Protein AF-A0A0Z8N1L3-F1 (afdb_monomer)

Sequence (114 aa):
MHWGHQVTEDMVVWKDLPVALAPDQWYDQEGCFSGSAVEHEGKHYLIYTGVRKQENSSGQIEVVQDQCLAVGDGVDYKKVKTNPVLTGNLLPDGFSREHFRDPKKLIEPILGLD

Foldseek 3Di:
DFAWDWDDDPVPDIDGAPTAGFPDDQQAVVHFAAEDWDDDPQKIKTKTWRWHWDADPVRDIAIATAIWIWMDRRHYIDTDPPPPPGGPVPPDPPDHRNPPTHYYDDDDPPPPDD

pLDDT: mean 93.81, std 9.26, range [50.72, 98.69]

Structure (mmCIF, N/CA/C/O backbone):
data_AF-A0A0Z8N1L3-F1
#
_entry.id   AF-A0A0Z8N1L3-F1
#
loop_
_atom_site.group_PDB
_atom_site.id
_atom_site.type_symbol
_atom_site.label_atom_id
_atom_site.label_alt_id
_atom_site.label_comp_id
_atom_site.label_asym_id
_atom_site.label_entity_id
_atom_site.label_seq_id
_atom_site.pdbx_PDB_ins_code
_atom_site.Cartn_x
_atom_site.Cartn_y
_atom_site.Cartn_z
_atom_site.occupancy
_atom_site.B_iso_or_equiv
_atom_site.auth_seq_id
_atom_site.auth_comp_id
_atom_site.auth_asym_id
_atom_site.auth_atom_id
_atom_site.pdbx_PDB_model_num
ATOM 1 N N . MET A 1 1 ? 9.647 4.530 1.096 1.00 94.12 1 MET A N 1
ATOM 2 C CA . MET A 1 1 ? 8.384 5.204 1.497 1.00 94.12 1 MET A CA 1
ATOM 3 C C . MET A 1 1 ? 7.476 4.196 2.195 1.00 94.12 1 MET A C 1
ATOM 5 O O . MET A 1 1 ? 7.494 3.045 1.776 1.00 94.12 1 MET A O 1
ATOM 9 N N . HIS A 1 2 ? 6.731 4.592 3.230 1.00 97.69 2 HIS A N 1
ATOM 10 C CA . HIS A 1 2 ? 5.779 3.743 3.966 1.00 97.69 2 HIS A CA 1
ATOM 11 C C . HIS A 1 2 ? 4.526 4.558 4.343 1.00 97.69 2 HIS A C 1
ATOM 13 O O . HIS A 1 2 ? 4.564 5.786 4.276 1.00 97.69 2 HIS A O 1
ATOM 19 N N . TRP A 1 3 ? 3.431 3.900 4.725 1.00 98.25 3 TRP A N 1
ATOM 20 C CA . TRP A 1 3 ? 2.216 4.557 5.220 1.00 98.25 3 TRP A CA 1
ATOM 21 C C . TRP A 1 3 ? 2.222 4.578 6.750 1.00 98.25 3 TRP A C 1
ATOM 23 O O . TRP A 1 3 ? 2.069 3.536 7.393 1.00 98.25 3 TRP A O 1
ATOM 33 N N . GLY A 1 4 ? 2.401 5.768 7.326 1.00 97.88 4 GLY A N 1
ATOM 34 C CA . GLY A 1 4 ? 2.126 6.009 8.742 1.00 97.88 4 GLY A CA 1
ATOM 35 C C . GLY A 1 4 ? 0.632 5.865 9.040 1.00 97.88 4 GLY A C 1
ATOM 36 O O . GLY A 1 4 ? -0.197 5.970 8.135 1.00 97.88 4 GLY A O 1
ATOM 37 N N . HIS A 1 5 ? 0.288 5.603 10.298 1.00 98.00 5 HIS A N 1
ATOM 38 C CA . HIS A 1 5 ? -1.083 5.300 10.683 1.00 98.00 5 HIS A CA 1
ATOM 39 C C . HIS A 1 5 ? -1.456 6.020 11.970 1.00 98.00 5 HIS A C 1
ATOM 41 O O . HIS A 1 5 ? -0.800 5.865 12.999 1.00 98.00 5 HIS A O 1
ATOM 47 N N . GLN A 1 6 ? -2.516 6.813 11.897 1.00 98.00 6 GLN A N 1
ATOM 48 C CA . GLN A 1 6 ? -3.058 7.551 13.025 1.00 98.00 6 GLN A CA 1
ATOM 49 C C . GLN A 1 6 ? -4.579 7.548 12.928 1.00 98.00 6 GLN A C 1
ATOM 51 O O . GLN A 1 6 ? -5.135 7.543 11.828 1.00 98.00 6 GLN A O 1
ATOM 56 N N . VAL A 1 7 ? -5.240 7.566 14.080 1.00 97.75 7 VAL A N 1
ATOM 57 C CA . VAL A 1 7 ? -6.703 7.620 14.182 1.00 97.75 7 VAL A CA 1
ATOM 58 C C . VAL A 1 7 ? -7.135 8.767 15.079 1.00 97.75 7 VAL A C 1
ATOM 60 O O . VAL A 1 7 ? -6.393 9.203 15.960 1.00 97.75 7 VAL A O 1
ATOM 63 N N . THR A 1 8 ? -8.347 9.250 14.846 1.00 98.25 8 THR A N 1
ATOM 64 C CA . THR A 1 8 ? -8.966 10.356 15.571 1.00 98.25 8 THR A CA 1
ATOM 65 C C . THR A 1 8 ? -10.483 10.210 15.512 1.00 98.25 8 THR A C 1
ATOM 67 O O . THR A 1 8 ? -11.013 9.591 14.589 1.00 98.25 8 THR A O 1
ATOM 70 N N . GLU A 1 9 ? -11.171 10.799 16.482 1.00 98.12 9 GLU A N 1
ATOM 71 C CA . GLU A 1 9 ? -12.632 10.932 16.488 1.00 98.12 9 GLU A CA 1
ATOM 72 C C . GLU A 1 9 ? -13.077 12.363 16.141 1.00 98.12 9 GLU A C 1
ATOM 74 O O . GLU A 1 9 ? -14.228 12.576 15.767 1.00 98.12 9 GLU A O 1
ATOM 79 N N . ASP A 1 10 ? -12.172 13.344 16.245 1.00 97.81 10 ASP A N 1
ATOM 80 C CA . ASP A 1 10 ? -12.488 14.774 16.168 1.00 97.81 10 ASP A CA 1
ATOM 81 C C . ASP A 1 10 ? -11.632 15.558 15.158 1.00 97.81 10 ASP A C 1
ATOM 83 O O . ASP A 1 10 ? -11.857 16.751 14.964 1.00 97.81 10 ASP A O 1
ATOM 87 N N . MET A 1 11 ? -10.675 14.901 14.490 1.00 98.00 11 MET A N 1
ATOM 88 C CA . MET A 1 11 ? -9.714 15.506 13.555 1.00 98.00 11 MET A CA 1
ATOM 89 C C . MET A 1 11 ? -8.733 16.498 14.199 1.00 98.00 11 MET A C 1
ATOM 91 O O . MET A 1 11 ? -7.972 17.159 13.488 1.00 98.00 11 MET A O 1
ATOM 95 N N . VAL A 1 12 ? -8.697 16.577 15.531 1.00 98.00 12 VAL A N 1
ATOM 96 C CA . VAL A 1 12 ? -7.843 17.486 16.306 1.00 98.00 12 VAL A CA 1
ATOM 97 C C . VAL A 1 12 ? -6.823 16.696 17.116 1.00 98.00 12 VAL A C 1
ATOM 99 O O . VAL A 1 12 ? -5.625 16.965 17.021 1.00 98.00 12 VAL A O 1
ATOM 102 N N . VAL A 1 13 ? -7.277 15.711 17.892 1.00 98.25 13 VAL A N 1
ATOM 103 C CA . VAL A 1 13 ? -6.414 14.849 18.701 1.00 98.25 13 VAL A CA 1
ATOM 104 C C . VAL A 1 13 ? -6.233 13.517 17.991 1.00 98.25 13 VAL A C 1
ATOM 106 O O . VAL A 1 13 ? -7.196 12.818 17.679 1.00 98.25 13 VAL A O 1
ATOM 109 N N . TRP A 1 14 ? -4.976 13.158 17.749 1.00 98.62 14 TRP A N 1
ATOM 110 C CA . TRP A 1 14 ? -4.605 11.964 17.000 1.00 98.62 14 TRP A CA 1
ATOM 111 C C . TRP A 1 14 ? -3.859 10.984 17.893 1.00 98.62 14 TRP A C 1
ATOM 113 O O . TRP A 1 14 ? -3.026 11.374 18.714 1.00 98.62 14 TRP A O 1
ATOM 123 N N . LYS A 1 15 ? -4.152 9.698 17.714 1.00 98.50 15 LYS A N 1
ATOM 124 C CA . LYS A 1 15 ? -3.433 8.597 18.346 1.00 98.50 15 LYS A CA 1
ATOM 125 C C . LYS A 1 15 ? -2.621 7.858 17.294 1.00 98.50 15 LYS A C 1
ATOM 127 O O . LYS A 1 15 ? -3.181 7.393 16.302 1.00 98.50 15 LYS A O 1
ATOM 132 N N . ASP A 1 16 ? -1.328 7.699 17.556 1.00 98.31 16 ASP A N 1
ATOM 133 C CA . ASP A 1 16 ? -0.451 6.865 16.741 1.00 98.31 16 ASP A CA 1
ATOM 134 C C . ASP A 1 16 ? -0.839 5.387 16.831 1.00 98.31 16 ASP A C 1
ATOM 136 O O . ASP A 1 16 ? -1.087 4.843 17.914 1.00 98.31 16 ASP A O 1
ATOM 140 N N . LEU A 1 17 ? -0.853 4.733 15.673 1.00 98.31 17 LEU A N 1
ATOM 141 C CA . LEU A 1 17 ? -0.970 3.289 15.520 1.00 98.31 17 LEU A CA 1
ATOM 142 C C . LEU A 1 17 ? 0.301 2.731 14.857 1.00 98.31 17 LEU A C 1
ATOM 144 O O . LEU A 1 17 ? 1.109 3.490 14.313 1.00 98.31 17 LEU A O 1
ATOM 148 N N . PRO A 1 18 ? 0.511 1.401 14.889 1.00 97.50 18 PRO A N 1
ATOM 149 C CA . PRO A 1 18 ? 1.588 0.777 14.131 1.00 97.50 18 PRO A CA 1
ATOM 150 C C . PRO A 1 18 ? 1.522 1.124 12.638 1.00 97.50 18 PRO A C 1
ATOM 152 O O . PRO A 1 18 ? 0.443 1.340 12.087 1.00 97.50 18 PRO A O 1
ATOM 155 N N . VAL A 1 19 ? 2.686 1.143 11.979 1.00 98.06 19 VAL A N 1
ATOM 156 C CA . VAL A 1 19 ? 2.815 1.395 10.532 1.00 98.06 19 VAL A CA 1
ATOM 157 C C . VAL A 1 19 ? 1.850 0.502 9.749 1.00 98.06 19 VAL A C 1
ATOM 159 O O . VAL A 1 19 ? 1.912 -0.719 9.862 1.00 98.06 19 VAL A O 1
ATOM 162 N N . ALA A 1 20 ? 0.989 1.110 8.928 1.00 97.94 20 ALA A N 1
ATOM 163 C CA . ALA A 1 20 ? -0.032 0.376 8.185 1.00 97.94 20 ALA A CA 1
ATOM 164 C C . ALA A 1 20 ? 0.569 -0.423 7.022 1.00 97.94 20 ALA A C 1
ATOM 166 O O . ALA A 1 20 ? 0.193 -1.568 6.793 1.00 97.94 20 ALA A O 1
ATOM 167 N N . LEU A 1 21 ? 1.506 0.174 6.277 1.00 98.06 21 LEU A N 1
ATOM 168 C CA . LEU A 1 21 ? 2.190 -0.476 5.158 1.00 98.06 21 LEU A CA 1
ATOM 169 C C . LEU A 1 21 ? 3.649 -0.047 5.107 1.00 98.06 21 LEU A C 1
ATOM 171 O O . LEU A 1 21 ? 3.932 1.142 4.990 1.00 98.06 21 LEU A O 1
ATOM 175 N N . ALA A 1 22 ? 4.565 -1.009 5.095 1.00 98.19 22 ALA A N 1
ATOM 176 C CA . ALA A 1 22 ? 5.986 -0.789 4.847 1.00 98.19 22 ALA A CA 1
ATOM 177 C C . ALA A 1 22 ? 6.464 -1.636 3.656 1.00 98.19 22 ALA A C 1
ATOM 179 O O . ALA A 1 22 ? 5.853 -2.669 3.372 1.00 98.19 22 ALA A O 1
ATOM 180 N N . PRO A 1 23 ? 7.536 -1.230 2.956 1.00 98.38 23 PRO A N 1
ATOM 181 C CA . PRO A 1 23 ? 8.221 -2.073 1.981 1.00 98.38 23 PRO A CA 1
ATOM 182 C C . PRO A 1 23 ? 8.689 -3.372 2.629 1.00 98.38 23 PRO A C 1
ATOM 184 O O . PRO A 1 23 ? 9.475 -3.345 3.573 1.00 98.38 23 PRO A O 1
ATOM 187 N N . ASP A 1 24 ? 8.194 -4.499 2.133 1.00 97.94 24 ASP A N 1
ATOM 188 C CA . ASP A 1 24 ? 8.588 -5.826 2.629 1.00 97.94 24 ASP A CA 1
ATOM 189 C C . ASP A 1 24 ? 8.429 -6.936 1.576 1.00 97.94 24 ASP A C 1
ATOM 191 O O . ASP A 1 24 ? 8.672 -8.107 1.867 1.00 97.94 24 ASP A O 1
ATOM 195 N N . GLN A 1 25 ? 8.048 -6.580 0.343 1.00 98.44 25 GLN A N 1
ATOM 196 C CA . GLN A 1 25 ? 7.912 -7.506 -0.775 1.00 98.44 25 GLN A CA 1
ATOM 197 C C . GLN A 1 25 ? 8.757 -7.062 -1.961 1.00 98.44 25 GLN A C 1
ATOM 199 O O . GLN A 1 25 ? 9.132 -5.901 -2.099 1.00 98.44 25 GLN A O 1
ATOM 204 N N . TRP A 1 26 ? 9.009 -7.998 -2.879 1.00 97.75 26 TRP A N 1
ATOM 205 C CA . TRP A 1 26 ? 9.776 -7.733 -4.098 1.00 97.75 26 TRP A CA 1
ATOM 206 C C . TRP A 1 26 ? 9.168 -6.637 -4.985 1.00 97.75 26 TRP A C 1
ATOM 208 O O . TRP A 1 26 ? 9.895 -5.944 -5.693 1.00 97.75 26 TRP A O 1
ATOM 218 N N . TYR A 1 27 ? 7.847 -6.468 -4.943 1.00 97.56 27 TYR A N 1
ATOM 219 C CA . TYR A 1 27 ? 7.133 -5.513 -5.786 1.00 97.56 27 TYR A CA 1
ATOM 220 C C . TYR A 1 27 ? 7.067 -4.091 -5.212 1.00 97.56 27 TYR A C 1
ATOM 222 O O . TYR A 1 27 ? 6.651 -3.180 -5.920 1.00 97.56 27 TYR A O 1
ATOM 230 N N . ASP A 1 28 ? 7.465 -3.885 -3.953 1.00 98.31 28 ASP A N 1
ATOM 231 C CA . ASP A 1 28 ? 7.438 -2.572 -3.299 1.00 98.31 28 ASP A CA 1
ATOM 232 C C . ASP A 1 28 ? 8.741 -2.201 -2.586 1.00 98.31 28 ASP A C 1
ATOM 234 O O . ASP A 1 28 ? 8.742 -1.307 -1.741 1.00 98.31 28 ASP A O 1
ATOM 238 N N . GLN A 1 29 ? 9.856 -2.837 -2.961 1.00 97.88 29 GLN A N 1
ATOM 239 C CA . GLN A 1 29 ? 11.177 -2.637 -2.348 1.00 97.88 29 GLN A CA 1
ATOM 240 C C . GLN A 1 29 ? 11.627 -1.168 -2.312 1.00 97.88 29 GLN A C 1
ATOM 242 O O . GLN A 1 29 ? 12.303 -0.757 -1.372 1.00 97.88 29 GLN A O 1
ATOM 247 N N . GLU A 1 30 ? 11.240 -0.360 -3.303 1.00 98.00 30 GLU A N 1
ATOM 248 C CA . GLU A 1 30 ? 11.583 1.068 -3.359 1.00 98.00 30 GLU A CA 1
ATOM 249 C C . GLU A 1 30 ? 10.550 1.948 -2.630 1.00 98.00 30 GLU A C 1
ATOM 251 O O . GLU A 1 30 ? 10.805 3.116 -2.312 1.00 98.00 30 GLU A O 1
ATOM 256 N N . GLY A 1 31 ? 9.377 1.406 -2.301 1.00 98.25 31 GLY A N 1
ATOM 257 C CA . GLY A 1 31 ? 8.376 2.108 -1.515 1.00 98.25 31 GLY A CA 1
ATOM 258 C C . GLY A 1 31 ? 6.947 1.621 -1.713 1.00 98.25 31 GLY A C 1
ATOM 259 O O . GLY A 1 31 ? 6.537 1.255 -2.813 1.00 98.25 31 GLY A O 1
ATOM 260 N N . CYS A 1 32 ? 6.158 1.772 -0.649 1.00 98.62 32 CYS A N 1
ATOM 261 C CA . CYS A 1 32 ? 4.703 1.839 -0.730 1.00 98.62 32 CYS A CA 1
ATOM 262 C C . CYS A 1 32 ? 4.316 3.301 -0.987 1.00 98.62 32 CYS A C 1
ATOM 264 O O . CYS A 1 32 ? 4.369 4.134 -0.079 1.00 98.62 32 CYS A O 1
ATOM 266 N N . PHE A 1 33 ? 4.016 3.630 -2.239 1.00 98.31 33 PHE A N 1
ATOM 267 C CA . PHE A 1 33 ? 3.596 4.964 -2.670 1.00 98.31 33 PHE A CA 1
ATOM 268 C C . PHE A 1 33 ? 2.101 5.185 -2.404 1.00 98.31 33 PHE A C 1
ATOM 270 O O . PHE A 1 33 ? 1.442 4.351 -1.779 1.00 98.31 33 PHE A O 1
ATOM 277 N N . SER A 1 34 ? 1.583 6.351 -2.796 1.00 97.69 34 SER A N 1
ATOM 278 C CA . SER A 1 34 ? 0.227 6.770 -2.448 1.00 97.69 34 SER A CA 1
ATOM 279 C C . SER A 1 34 ? -0.858 5.889 -3.085 1.00 97.69 34 SER A C 1
ATOM 281 O O . SER A 1 34 ? -0.595 5.035 -3.943 1.00 97.69 34 SER A O 1
ATOM 283 N N . GLY A 1 35 ? -2.086 6.071 -2.607 1.00 97.50 35 GLY A N 1
ATOM 284 C CA . GLY A 1 35 ? -3.238 5.280 -3.001 1.00 97.50 35 GLY A CA 1
ATOM 285 C C . GLY A 1 35 ? -4.492 5.667 -2.226 1.00 97.50 35 GLY A C 1
ATOM 286 O O . GLY A 1 35 ? -4.645 6.812 -1.801 1.00 97.50 35 GLY A O 1
ATOM 287 N N . SER A 1 36 ? -5.404 4.717 -2.054 1.00 97.00 36 SER A N 1
ATOM 288 C CA . SER A 1 36 ? -6.685 4.930 -1.381 1.00 97.00 36 SER A CA 1
ATOM 289 C C . SER A 1 36 ? -7.068 3.757 -0.484 1.00 97.00 36 SER A C 1
ATOM 291 O O . SER A 1 36 ? -6.596 2.637 -0.658 1.00 97.00 36 SER A O 1
ATOM 293 N N . ALA A 1 37 ? -7.932 4.031 0.490 1.00 95.38 37 ALA A N 1
ATOM 294 C CA . ALA A 1 37 ? -8.517 3.038 1.378 1.00 95.38 37 ALA A CA 1
ATOM 295 C C . ALA A 1 37 ? -10.035 3.000 1.174 1.00 95.38 37 ALA A C 1
ATOM 297 O O . ALA A 1 37 ? -10.651 4.042 0.940 1.00 95.38 37 ALA A O 1
ATOM 298 N N . VAL A 1 38 ? -10.634 1.816 1.271 1.00 94.88 38 VAL A N 1
ATOM 299 C CA . VAL A 1 38 ? -12.089 1.635 1.298 1.00 94.88 38 VAL A CA 1
ATOM 300 C C . VAL A 1 38 ? -12.465 0.636 2.382 1.00 94.88 38 VAL A C 1
ATOM 302 O O . VAL A 1 38 ? -11.808 -0.393 2.531 1.00 9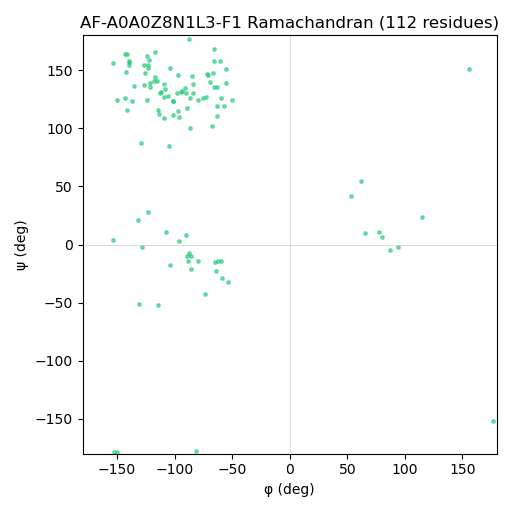4.88 38 VAL A O 1
ATOM 305 N N . GLU A 1 39 ? -13.512 0.948 3.137 1.00 94.62 39 GLU A N 1
ATOM 306 C CA . GLU A 1 39 ? -14.147 0.009 4.056 1.00 94.62 39 GLU A CA 1
ATOM 307 C C . GLU A 1 39 ? -15.280 -0.722 3.324 1.00 94.62 39 GLU A C 1
ATOM 309 O O . GLU A 1 39 ? -16.036 -0.112 2.564 1.00 94.62 39 GLU A O 1
ATOM 314 N N . HIS A 1 40 ? -15.349 -2.039 3.501 1.00 93.06 40 HIS A N 1
ATOM 315 C CA . HIS A 1 40 ? -16.457 -2.858 3.032 1.00 93.06 40 HIS A CA 1
ATOM 316 C C . HIS A 1 40 ? -16.643 -4.070 3.949 1.00 93.06 40 HIS A C 1
ATOM 318 O O . HIS A 1 40 ? -15.711 -4.856 4.141 1.00 93.06 40 HIS A O 1
ATOM 324 N N . GLU A 1 41 ? -17.854 -4.230 4.487 1.00 93.94 41 GLU A N 1
ATOM 325 C CA . GLU A 1 41 ? -18.249 -5.341 5.368 1.00 93.94 41 GLU A CA 1
ATOM 326 C C . GLU A 1 41 ? -17.314 -5.540 6.580 1.00 93.94 41 GLU A C 1
ATOM 328 O O . GLU A 1 41 ? -16.949 -6.659 6.946 1.00 93.94 41 GLU A O 1
ATOM 333 N N . GLY A 1 42 ? -16.903 -4.440 7.211 1.00 94.44 42 GLY A N 1
ATOM 334 C CA . GLY A 1 42 ? -16.033 -4.419 8.385 1.00 94.44 42 GLY A CA 1
ATOM 335 C C . GLY A 1 42 ? -14.556 -4.662 8.077 1.00 94.44 42 GLY A C 1
ATOM 336 O O . GLY A 1 42 ? -13.772 -4.884 8.999 1.00 94.44 42 GLY A O 1
ATOM 337 N N . LYS A 1 43 ? -14.154 -4.651 6.800 1.00 96.94 43 LYS A N 1
ATOM 338 C CA . LYS A 1 43 ? -12.757 -4.810 6.377 1.00 96.94 43 LYS A CA 1
ATOM 339 C C . LYS A 1 43 ? -12.263 -3.576 5.657 1.00 96.94 43 LYS A C 1
ATOM 341 O O . LYS A 1 43 ? -12.958 -3.003 4.823 1.00 96.94 43 LYS A O 1
ATOM 346 N N . HIS A 1 44 ? -11.016 -3.219 5.923 1.00 97.12 44 HIS A N 1
ATOM 347 C CA . HIS A 1 44 ? -10.324 -2.160 5.211 1.00 97.12 44 HIS A CA 1
ATOM 348 C C . HIS A 1 44 ? -9.513 -2.750 4.064 1.00 97.12 44 HIS A C 1
ATOM 350 O O . HIS A 1 44 ? -8.720 -3.673 4.250 1.00 97.12 44 HIS A O 1
ATOM 356 N N . TYR A 1 45 ? -9.666 -2.167 2.886 1.00 97.62 45 TYR A N 1
ATOM 357 C CA . TYR A 1 45 ? -8.918 -2.499 1.686 1.00 97.62 45 TYR A CA 1
ATOM 358 C C . TYR A 1 45 ? -8.050 -1.300 1.321 1.00 97.62 45 TYR A C 1
ATOM 360 O O . TYR A 1 45 ? -8.565 -0.248 0.945 1.00 97.62 45 TYR A O 1
ATOM 368 N N . LEU A 1 46 ? -6.733 -1.456 1.442 1.00 98.19 46 LEU A N 1
ATOM 369 C CA . LEU A 1 46 ? -5.750 -0.449 1.056 1.00 98.19 46 LEU A CA 1
ATOM 370 C C . LEU A 1 46 ? -5.234 -0.770 -0.340 1.00 98.19 46 LEU A C 1
ATOM 372 O O . LEU A 1 46 ? -4.573 -1.788 -0.545 1.0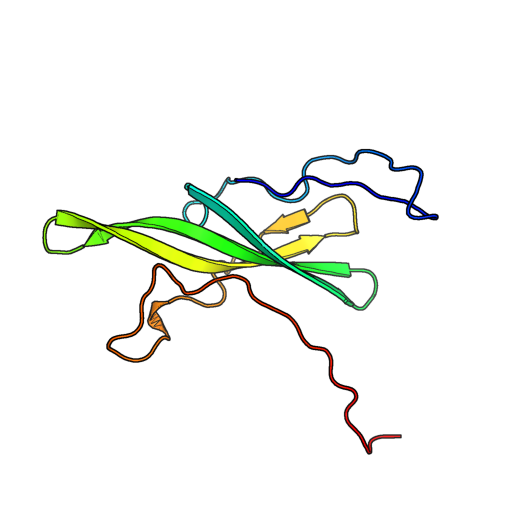0 98.19 46 LEU A O 1
ATOM 376 N N . ILE A 1 47 ? -5.522 0.104 -1.291 1.00 98.25 47 ILE A N 1
ATOM 377 C CA . ILE A 1 47 ? -5.013 0.033 -2.656 1.00 98.25 47 ILE A CA 1
ATOM 378 C C . ILE A 1 47 ? -3.877 1.043 -2.746 1.00 98.25 47 ILE A C 1
ATOM 380 O O . ILE A 1 47 ? -4.082 2.219 -2.454 1.00 98.25 47 ILE A O 1
ATOM 384 N N . TYR A 1 48 ? -2.685 0.606 -3.136 1.00 98.62 48 TYR A N 1
ATOM 385 C CA . TYR A 1 48 ? -1.491 1.451 -3.146 1.00 98.62 48 TYR A CA 1
ATOM 386 C C . TYR A 1 48 ? -0.591 1.145 -4.337 1.00 98.62 48 TYR A C 1
ATOM 388 O O . TYR A 1 48 ? -0.713 0.101 -4.974 1.00 98.62 48 TYR A O 1
ATOM 396 N N . THR A 1 49 ? 0.335 2.054 -4.621 1.00 98.69 49 THR A N 1
ATOM 397 C CA . THR A 1 49 ? 1.357 1.832 -5.648 1.00 98.69 49 THR A CA 1
ATOM 398 C C . THR A 1 49 ? 2.584 1.167 -5.020 1.00 98.69 49 THR A C 1
ATOM 400 O O . THR A 1 49 ? 3.231 1.757 -4.155 1.00 98.69 49 THR A O 1
ATOM 403 N N . GLY A 1 50 ? 2.926 -0.044 -5.450 1.00 98.50 50 GLY A N 1
ATOM 404 C CA . GLY A 1 50 ? 4.212 -0.675 -5.159 1.00 98.50 50 GLY A CA 1
ATOM 405 C C . GLY A 1 50 ? 5.270 -0.203 -6.153 1.00 98.50 50 GLY A C 1
ATOM 406 O O . GLY A 1 50 ? 5.023 -0.197 -7.361 1.00 98.50 50 GLY A O 1
ATOM 407 N N . VAL A 1 51 ? 6.428 0.225 -5.648 1.00 98.38 51 VAL A N 1
ATOM 408 C CA . VAL A 1 51 ? 7.542 0.696 -6.480 1.00 98.38 51 VAL A CA 1
ATOM 409 C C . VAL A 1 51 ? 8.708 -0.274 -6.403 1.00 98.38 51 VAL A C 1
ATOM 411 O O . VAL A 1 51 ? 9.164 -0.645 -5.319 1.00 98.38 51 VAL A O 1
ATOM 414 N N . ARG A 1 52 ? 9.240 -0.635 -7.567 1.00 96.88 52 ARG A N 1
ATOM 415 C CA . ARG A 1 52 ? 10.450 -1.449 -7.697 1.00 96.88 52 ARG A CA 1
ATOM 416 C C . ARG A 1 52 ? 11.323 -0.930 -8.829 1.00 96.88 52 ARG A C 1
ATOM 418 O O . ARG A 1 52 ? 10.834 -0.301 -9.766 1.00 96.88 52 ARG A O 1
ATOM 425 N N . LYS A 1 53 ? 12.610 -1.249 -8.768 1.00 96.50 53 LYS A N 1
ATOM 426 C CA . LYS A 1 53 ? 13.523 -1.117 -9.904 1.00 96.50 53 LYS A CA 1
ATOM 427 C C . LYS A 1 53 ? 13.669 -2.466 -10.595 1.00 96.50 53 LYS A C 1
ATOM 429 O O . LYS A 1 53 ? 13.623 -3.508 -9.945 1.00 96.50 53 LYS A O 1
ATOM 434 N N . GLN A 1 54 ? 13.835 -2.450 -11.908 1.00 93.69 54 GLN A N 1
ATOM 435 C CA . GLN A 1 54 ? 14.208 -3.626 -12.689 1.00 93.69 54 GLN A CA 1
ATOM 436 C C . GLN A 1 54 ? 15.213 -3.236 -13.762 1.00 93.69 54 GLN A C 1
ATOM 438 O O . GLN A 1 54 ? 15.219 -2.096 -14.209 1.00 93.69 54 GLN A O 1
ATOM 443 N N . GLU A 1 55 ? 16.032 -4.181 -14.194 1.00 95.12 55 GLU A N 1
ATOM 444 C CA . GLU A 1 55 ? 16.911 -3.990 -15.342 1.00 95.12 55 GLU A CA 1
ATOM 445 C C . GLU A 1 55 ? 16.215 -4.498 -16.609 1.00 95.12 55 GLU A C 1
ATOM 447 O O . GLU A 1 55 ? 15.639 -5.589 -16.611 1.00 95.12 55 GLU A O 1
ATOM 452 N N . ASN A 1 56 ? 16.232 -3.704 -17.679 1.00 89.19 56 ASN A N 1
ATOM 453 C CA . ASN A 1 56 ? 15.716 -4.125 -18.978 1.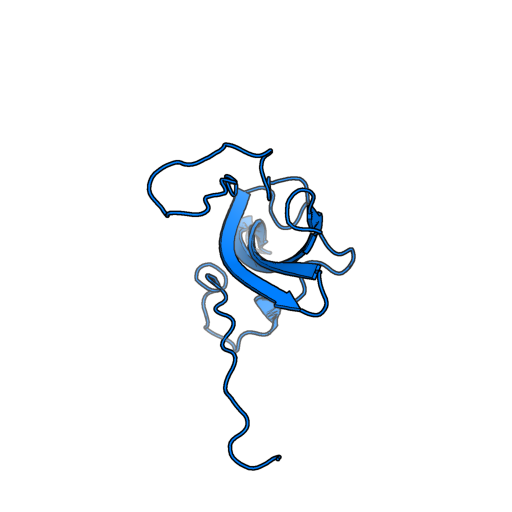00 89.19 56 ASN A CA 1
ATOM 454 C C . ASN A 1 56 ? 16.789 -4.852 -19.808 1.00 89.19 56 ASN A C 1
ATOM 456 O O . ASN A 1 56 ? 17.954 -4.939 -19.428 1.00 89.19 56 ASN A O 1
ATOM 460 N N . SER A 1 57 ? 16.422 -5.352 -20.991 1.00 91.31 57 SER A N 1
ATOM 461 C CA . SER A 1 57 ? 17.334 -6.121 -21.857 1.00 91.31 57 SER A CA 1
ATOM 462 C C . SER A 1 57 ? 18.568 -5.349 -22.346 1.00 91.31 57 SER A C 1
ATOM 464 O O . SER A 1 57 ? 19.488 -5.958 -22.885 1.00 91.31 57 SER A O 1
ATOM 466 N N . SER A 1 58 ? 18.583 -4.021 -22.203 1.00 93.81 58 SER A N 1
ATOM 467 C CA . SER A 1 58 ? 19.714 -3.154 -22.556 1.00 93.81 58 SER A CA 1
ATOM 468 C C . SER A 1 58 ? 20.624 -2.816 -21.368 1.00 93.81 58 SER A C 1
ATOM 470 O O . SER A 1 58 ? 21.567 -2.044 -21.530 1.00 93.81 58 SER A O 1
ATOM 472 N N . GLY A 1 59 ? 20.351 -3.372 -20.181 1.00 94.62 59 GLY A N 1
ATOM 473 C CA . GLY A 1 59 ? 21.088 -3.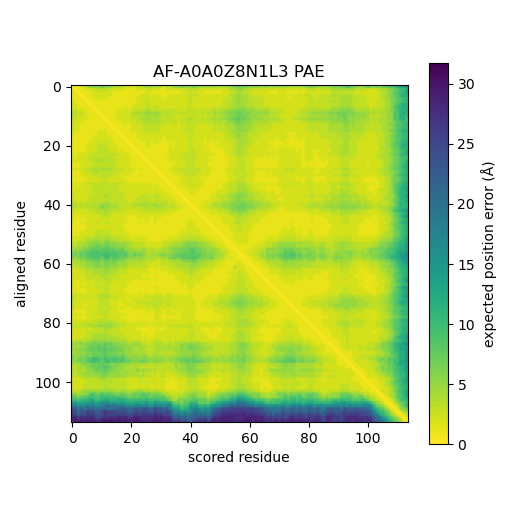071 -18.953 1.00 94.62 59 GLY A CA 1
ATOM 474 C C . GLY A 1 59 ? 20.671 -1.762 -18.276 1.00 94.62 59 GLY A C 1
ATOM 475 O O . GLY A 1 59 ? 21.317 -1.319 -17.330 1.00 94.62 59 GLY A O 1
ATOM 476 N N . GLN A 1 60 ? 19.618 -1.099 -18.763 1.00 94.94 60 GLN A N 1
ATOM 477 C CA . GLN A 1 60 ? 19.122 0.136 -18.160 1.00 94.94 60 GLN A CA 1
ATOM 478 C C . GLN A 1 60 ? 18.178 -0.186 -17.003 1.00 94.94 60 GLN A C 1
ATOM 480 O O . GLN A 1 60 ? 17.325 -1.069 -17.108 1.00 94.94 60 GLN A O 1
ATOM 485 N N . ILE A 1 61 ? 18.318 0.563 -15.909 1.00 95.75 61 ILE A N 1
ATOM 486 C CA . ILE A 1 61 ? 17.416 0.471 -14.763 1.00 95.75 61 ILE A CA 1
ATOM 487 C C . ILE A 1 61 ? 16.137 1.251 -15.060 1.00 95.75 61 ILE A C 1
ATOM 489 O O . ILE A 1 61 ? 16.174 2.450 -15.327 1.00 95.75 61 ILE A O 1
ATOM 493 N N . GLU A 1 62 ? 15.007 0.569 -14.946 1.00 94.00 62 GLU A N 1
ATOM 494 C CA . GLU A 1 62 ? 13.664 1.116 -15.065 1.00 94.00 62 GLU A CA 1
ATOM 495 C C . GLU A 1 62 ? 12.981 1.123 -13.700 1.00 94.00 62 GLU A C 1
ATOM 497 O O . GLU A 1 62 ? 13.048 0.150 -12.941 1.00 94.00 62 GLU A O 1
ATOM 502 N N . VAL A 1 63 ? 12.268 2.208 -13.405 1.00 96.00 63 VAL A N 1
ATOM 503 C CA . VAL A 1 63 ? 11.333 2.257 -12.282 1.00 96.00 63 VAL A CA 1
ATOM 504 C C . VAL A 1 63 ? 9.986 1.723 -12.756 1.00 96.00 63 VAL A C 1
ATOM 506 O O . VAL A 1 63 ? 9.414 2.211 -13.729 1.00 96.00 63 VAL A O 1
ATOM 509 N N . VAL A 1 64 ? 9.463 0.728 -12.046 1.00 96.19 64 VAL A N 1
ATOM 510 C CA . VAL A 1 64 ? 8.137 0.164 -12.295 1.00 96.19 64 VAL A CA 1
ATOM 511 C C . VAL A 1 64 ? 7.229 0.482 -11.122 1.00 96.19 64 VAL A C 1
ATOM 513 O O . VAL A 1 64 ? 7.583 0.246 -9.964 1.00 96.19 64 VAL A O 1
ATOM 516 N N . GLN A 1 65 ? 6.052 1.006 -11.448 1.00 97.69 65 GLN A N 1
ATOM 517 C CA . GLN A 1 65 ? 4.971 1.272 -10.513 1.00 97.69 65 GLN A CA 1
ATOM 518 C C . GLN A 1 65 ? 3.788 0.369 -10.861 1.00 97.69 65 GLN A C 1
ATOM 520 O O . GLN A 1 65 ? 3.228 0.460 -11.951 1.00 97.69 65 GLN A O 1
ATOM 525 N N . ASP A 1 66 ? 3.441 -0.530 -9.943 1.00 97.69 66 ASP A N 1
ATOM 526 C CA . ASP A 1 66 ? 2.335 -1.478 -10.088 1.00 97.69 66 ASP A CA 1
ATOM 527 C C . ASP A 1 66 ? 1.351 -1.303 -8.918 1.00 97.69 66 ASP A C 1
ATOM 529 O O . ASP A 1 66 ? 1.735 -0.912 -7.815 1.00 97.69 66 ASP A O 1
ATOM 533 N N . GLN A 1 67 ? 0.069 -1.603 -9.125 1.00 98.19 67 GLN A N 1
ATOM 534 C CA . GLN A 1 67 ? -0.954 -1.415 -8.096 1.00 98.19 67 GLN A CA 1
ATOM 535 C C . GLN A 1 67 ? -1.094 -2.682 -7.258 1.00 98.19 67 GLN A C 1
ATOM 537 O O . GLN A 1 67 ? -1.240 -3.793 -7.777 1.00 98.19 67 GLN A O 1
ATOM 542 N N . CYS A 1 68 ? -1.054 -2.499 -5.947 1.00 98.62 68 CYS A N 1
ATOM 543 C CA . CYS A 1 68 ? -1.055 -3.540 -4.935 1.00 98.62 68 CYS A CA 1
ATOM 544 C C . CYS A 1 68 ? -2.239 -3.353 -3.981 1.00 98.62 68 CYS A C 1
ATOM 546 O O . CYS A 1 68 ? -2.795 -2.262 -3.851 1.00 98.62 68 CYS A O 1
ATOM 548 N N . LEU A 1 69 ? -2.612 -4.433 -3.301 1.00 98.44 69 LEU A N 1
ATOM 549 C CA . LEU A 1 69 ? -3.713 -4.477 -2.349 1.00 98.44 69 LEU A CA 1
ATOM 550 C C . LEU A 1 69 ? -3.243 -5.044 -1.005 1.00 98.44 69 LEU A C 1
ATOM 552 O O . LEU A 1 69 ? -2.537 -6.055 -0.948 1.00 98.44 69 LEU A O 1
ATOM 556 N N . ALA A 1 70 ? -3.678 -4.428 0.084 1.00 98.56 70 ALA A N 1
ATOM 557 C CA . ALA A 1 70 ? -3.614 -4.994 1.422 1.00 98.56 70 ALA A CA 1
ATOM 558 C C . ALA A 1 70 ? -5.000 -4.971 2.064 1.00 98.56 70 ALA A C 1
ATOM 560 O O . ALA A 1 70 ? -5.806 -4.087 1.786 1.00 98.56 70 ALA A O 1
ATOM 561 N N . VAL A 1 71 ? -5.277 -5.958 2.910 1.00 98.50 71 VAL A N 1
ATOM 562 C CA . VAL A 1 71 ? -6.549 -6.083 3.626 1.00 98.50 71 VAL A CA 1
ATOM 563 C C . VAL A 1 71 ? -6.264 -6.087 5.116 1.00 98.50 71 VAL A C 1
ATOM 565 O O . VAL A 1 71 ? -5.333 -6.763 5.558 1.00 98.50 71 VAL A O 1
ATOM 568 N N . GLY A 1 72 ? -7.054 -5.344 5.876 1.00 97.75 72 GLY A N 1
ATOM 569 C CA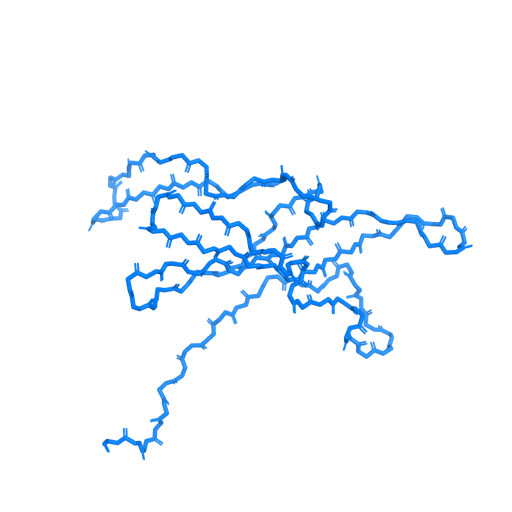 . GLY A 1 72 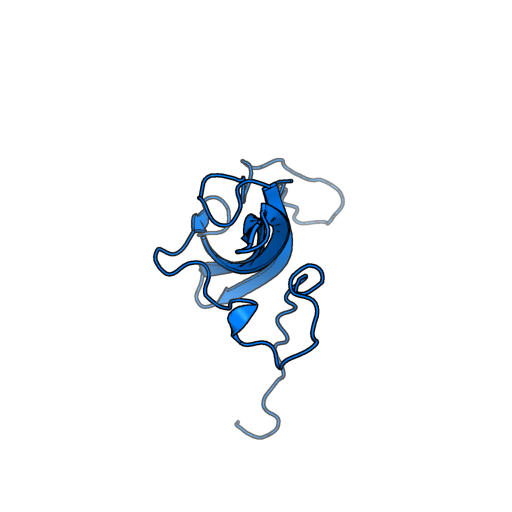? -6.895 -5.232 7.315 1.00 97.75 72 GLY A CA 1
ATOM 570 C C . GLY A 1 72 ? -8.198 -4.979 8.049 1.00 97.75 72 GLY A C 1
ATOM 571 O O . GLY A 1 72 ? -9.272 -4.910 7.451 1.00 97.75 72 GLY A O 1
ATOM 572 N N . ASP A 1 73 ? -8.070 -4.848 9.359 1.00 96.69 73 ASP A N 1
ATOM 573 C CA . ASP A 1 73 ? -9.160 -4.632 10.315 1.00 96.69 73 ASP A CA 1
ATOM 574 C C . ASP A 1 73 ? -9.190 -3.201 10.878 1.00 96.69 73 ASP A C 1
ATOM 576 O O . ASP A 1 73 ? -9.901 -2.915 11.837 1.00 96.69 73 ASP A O 1
ATOM 580 N N . GLY A 1 74 ? -8.402 -2.298 10.289 1.00 95.94 74 GLY A N 1
ATOM 581 C CA . GLY A 1 74 ? -8.243 -0.935 10.781 1.00 95.94 74 GLY A CA 1
ATOM 582 C C . GLY A 1 74 ? -7.060 -0.734 11.716 1.00 95.94 74 GLY A C 1
ATOM 583 O O . GLY A 1 74 ? -6.802 0.408 12.077 1.00 95.94 74 GLY A O 1
ATOM 584 N N . VAL A 1 75 ? -6.304 -1.782 12.052 1.00 96.12 75 VAL A N 1
ATOM 585 C CA . VAL A 1 75 ? -5.025 -1.678 12.774 1.00 96.12 75 VAL A CA 1
ATOM 586 C C . VAL A 1 75 ? -3.949 -2.495 12.067 1.00 96.12 75 VAL A C 1
ATOM 588 O O . VAL A 1 75 ? -2.897 -1.950 11.732 1.00 96.12 75 VAL A O 1
ATOM 591 N N . ASP A 1 76 ? -4.239 -3.763 11.782 1.00 96.69 76 ASP A N 1
ATOM 592 C CA . ASP A 1 76 ? -3.316 -4.712 11.173 1.00 96.69 76 ASP A CA 1
ATOM 593 C C . ASP A 1 76 ? -3.673 -4.959 9.706 1.00 96.69 76 ASP A C 1
ATOM 595 O O . ASP A 1 76 ? -4.800 -5.327 9.371 1.00 96.69 76 ASP A O 1
ATOM 599 N N . TYR A 1 77 ? -2.690 -4.814 8.814 1.00 98.31 77 TYR A N 1
ATOM 600 C CA . TYR A 1 77 ? -2.877 -4.976 7.371 1.00 98.31 77 TYR A CA 1
ATOM 601 C C . TYR A 1 77 ? -1.969 -6.062 6.803 1.00 98.31 77 TYR A C 1
ATOM 603 O O . TYR A 1 77 ? -0.791 -6.172 7.139 1.00 98.31 77 TYR A O 1
ATOM 611 N N . LYS A 1 78 ? -2.517 -6.866 5.889 1.00 98.44 78 LYS A N 1
ATOM 612 C CA . LYS A 1 78 ? -1.798 -7.937 5.193 1.00 98.44 78 LYS A CA 1
ATOM 613 C C . LYS A 1 78 ? -1.892 -7.737 3.692 1.00 98.44 78 LYS A C 1
ATOM 615 O O . LYS A 1 78 ? -2.988 -7.686 3.132 1.00 98.44 78 LYS A O 1
ATOM 620 N N . LYS A 1 79 ? -0.739 -7.670 3.030 1.00 98.62 79 LYS A N 1
ATOM 621 C CA . LYS A 1 79 ? -0.655 -7.638 1.567 1.00 98.62 79 LYS A CA 1
ATOM 622 C C . LYS A 1 79 ? -1.207 -8.939 0.984 1.00 98.62 79 LYS A C 1
ATOM 624 O O . LYS A 1 79 ? -0.919 -10.027 1.489 1.00 98.62 79 LYS A O 1
ATOM 629 N N . VAL A 1 80 ? -2.016 -8.842 -0.068 1.00 98.38 80 VAL A N 1
ATOM 630 C CA . VAL A 1 80 ? -2.601 -10.034 -0.696 1.00 98.38 80 VAL A CA 1
ATOM 631 C C . VAL A 1 80 ? -1.538 -10.824 -1.460 1.00 98.38 80 VAL A C 1
ATOM 633 O O . VAL A 1 80 ? -0.617 -10.261 -2.050 1.00 98.38 80 VAL A O 1
ATOM 636 N N . LYS A 1 81 ? -1.676 -12.154 -1.481 1.00 98.00 81 LYS A N 1
ATOM 637 C CA . LYS A 1 81 ? -0.693 -13.058 -2.110 1.00 98.00 81 LYS A CA 1
ATOM 638 C C . LYS A 1 81 ? -0.560 -12.870 -3.623 1.00 98.00 81 LYS A C 1
ATOM 640 O O . LYS A 1 81 ? 0.454 -13.249 -4.190 1.00 98.00 81 LYS A O 1
ATOM 645 N N . THR A 1 82 ? -1.587 -12.320 -4.262 1.00 97.81 82 THR A N 1
ATOM 646 C CA . THR A 1 82 ? -1.655 -12.099 -5.711 1.00 97.81 82 THR A CA 1
ATOM 647 C C . THR A 1 82 ? -1.102 -10.742 -6.139 1.00 97.81 82 THR A C 1
ATOM 649 O O . THR A 1 82 ? -1.283 -10.364 -7.290 1.00 97.81 82 THR A O 1
ATOM 652 N N . ASN A 1 83 ? -0.472 -9.983 -5.237 1.00 98.25 83 ASN A N 1
ATOM 653 C CA . ASN A 1 83 ? 0.162 -8.723 -5.606 1.00 98.25 83 ASN A CA 1
ATOM 654 C C . ASN A 1 83 ? 1.372 -8.929 -6.538 1.00 98.25 83 ASN A C 1
ATOM 656 O O . ASN A 1 83 ? 2.115 -9.901 -6.364 1.00 98.25 83 ASN A O 1
ATOM 660 N N . PRO A 1 84 ? 1.634 -7.970 -7.445 1.00 98.06 84 PRO A N 1
ATOM 661 C CA . PRO A 1 84 ? 0.781 -6.817 -7.770 1.00 98.06 84 PRO A CA 1
ATOM 662 C C . PRO A 1 84 ? -0.510 -7.229 -8.505 1.00 98.06 84 PRO A C 1
ATOM 664 O O . PRO A 1 84 ? -0.484 -8.093 -9.376 1.00 98.06 84 PRO A O 1
ATOM 667 N N . VAL A 1 85 ? -1.641 -6.598 -8.169 1.00 97.44 85 VAL A N 1
ATOM 668 C CA . VAL A 1 85 ? -2.967 -6.935 -8.734 1.00 97.44 85 VAL A CA 1
ATOM 669 C C . VAL A 1 85 ? -3.260 -6.233 -10.061 1.00 97.44 85 VAL A C 1
ATOM 671 O O . VAL A 1 85 ? -4.106 -6.696 -10.822 1.00 97.44 85 VAL A O 1
ATOM 674 N N . LEU A 1 86 ? -2.568 -5.130 -10.356 1.00 96.31 86 LEU A N 1
ATOM 675 C CA . LEU A 1 86 ? -2.657 -4.434 -11.637 1.00 96.31 86 LEU A CA 1
ATOM 676 C C . LEU A 1 86 ? -1.272 -3.933 -12.034 1.00 96.31 86 LEU A C 1
ATOM 678 O O . LEU A 1 86 ? -0.701 -3.082 -11.359 1.00 96.31 86 LEU A O 1
ATOM 682 N N . THR A 1 87 ? -0.733 -4.454 -13.131 1.00 95.50 87 THR A N 1
ATOM 683 C CA . THR A 1 87 ? 0.643 -4.142 -13.543 1.00 95.50 87 THR A CA 1
ATOM 684 C C . THR A 1 87 ? 0.699 -3.162 -14.702 1.00 95.50 87 THR A C 1
ATOM 686 O O . THR A 1 87 ? -0.168 -3.201 -15.577 1.00 95.50 87 THR A O 1
ATOM 689 N N . GLY A 1 88 ? 1.781 -2.390 -14.792 1.00 88.69 88 GLY A N 1
ATOM 690 C CA . GLY A 1 88 ? 2.074 -1.522 -15.933 1.00 88.69 88 GLY A CA 1
ATOM 691 C C . GLY A 1 88 ? 2.209 -2.261 -17.274 1.00 88.69 88 GLY A C 1
ATOM 692 O O . GLY A 1 88 ? 2.135 -1.623 -18.314 1.00 88.69 88 GLY A O 1
ATOM 693 N N . ASN A 1 89 ? 2.337 -3.596 -17.285 1.00 88.69 89 ASN A N 1
ATOM 694 C CA . ASN A 1 89 ? 2.297 -4.400 -18.519 1.00 88.69 89 ASN A CA 1
ATOM 695 C C . ASN A 1 89 ? 0.926 -4.361 -19.224 1.00 88.69 89 ASN A C 1
ATOM 697 O O . ASN A 1 89 ? 0.819 -4.793 -20.365 1.00 88.69 89 ASN A O 1
ATOM 701 N N . LEU A 1 90 ? -0.123 -3.906 -18.532 1.00 90.94 90 LEU A N 1
ATOM 702 C CA . LEU A 1 90 ? -1.467 -3.748 -19.092 1.00 90.94 90 LEU A CA 1
ATOM 703 C C . LEU A 1 90 ? -1.665 -2.385 -19.768 1.00 90.94 90 LEU A C 1
ATOM 705 O O . LEU A 1 90 ? -2.715 -2.149 -20.363 1.00 90.94 90 LEU A O 1
ATOM 709 N N . LEU A 1 91 ? -0.694 -1.475 -19.642 1.00 91.62 91 LEU A N 1
ATOM 710 C CA . LEU A 1 91 ? -0.752 -0.181 -20.306 1.00 91.62 91 LEU A CA 1
ATOM 711 C C . LEU A 1 91 ? -0.556 -0.352 -21.818 1.00 91.62 91 LEU A C 1
ATOM 713 O O . LEU A 1 91 ? 0.221 -1.213 -22.232 1.00 91.62 91 LEU A O 1
ATOM 717 N N . PRO A 1 92 ? -1.214 0.477 -22.646 1.00 92.94 92 PRO A N 1
ATOM 718 C CA . PRO A 1 92 ? -0.935 0.509 -24.074 1.00 92.94 92 PRO A CA 1
ATOM 719 C C . PRO A 1 92 ? 0.522 0.892 -24.364 1.00 92.94 92 PRO A C 1
ATOM 721 O O . PRO A 1 92 ? 1.180 1.564 -23.562 1.00 92.94 92 PRO A O 1
ATOM 724 N N . ASP A 1 93 ? 1.003 0.524 -25.550 1.00 90.81 93 ASP A N 1
ATOM 725 C CA . ASP A 1 93 ? 2.346 0.884 -26.000 1.00 90.81 93 ASP A CA 1
ATOM 726 C C . ASP A 1 93 ? 2.569 2.406 -25.965 1.00 90.81 93 ASP A C 1
ATOM 728 O O . ASP A 1 93 ? 1.697 3.202 -26.322 1.00 90.81 93 ASP A O 1
ATOM 732 N N . GLY A 1 94 ? 3.763 2.813 -25.528 1.00 89.00 94 GLY A N 1
ATOM 733 C CA . GLY A 1 94 ? 4.163 4.220 -25.421 1.00 89.00 94 GLY A CA 1
ATOM 734 C C . GLY A 1 94 ? 3.788 4.913 -24.106 1.00 89.00 94 GLY A C 1
ATOM 735 O O . GLY A 1 94 ? 4.198 6.054 -23.895 1.00 89.00 94 GLY A O 1
ATOM 736 N N . PHE A 1 95 ? 3.063 4.251 -23.199 1.00 91.81 95 PHE A N 1
ATOM 737 C CA . PHE A 1 95 ? 2.756 4.801 -21.876 1.00 91.81 95 PHE A CA 1
ATOM 738 C C . PHE A 1 95 ? 3.882 4.546 -20.865 1.00 91.81 95 PHE A C 1
ATOM 740 O O . PHE A 1 95 ? 4.541 3.506 -20.871 1.00 91.81 95 PHE A O 1
ATOM 747 N N . SER A 1 96 ? 4.092 5.506 -19.960 1.00 91.06 96 SER A N 1
ATOM 748 C CA . SER A 1 96 ? 5.133 5.411 -18.933 1.00 91.06 96 SER A CA 1
ATOM 749 C C . SER A 1 96 ? 4.738 4.455 -17.809 1.00 91.06 96 SER A C 1
ATOM 751 O O . SER A 1 96 ? 3.726 4.644 -17.135 1.00 91.06 96 SER A O 1
ATOM 753 N N . ARG A 1 97 ? 5.607 3.477 -17.543 1.00 89.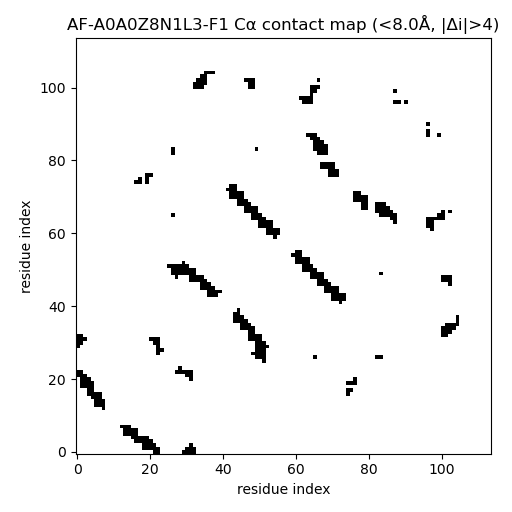94 97 ARG A N 1
ATOM 754 C CA . ARG A 1 97 ? 5.502 2.561 -16.396 1.00 89.94 97 ARG A CA 1
ATOM 755 C C . ARG A 1 97 ? 5.987 3.169 -15.078 1.00 89.94 97 ARG A C 1
ATOM 757 O O . ARG A 1 97 ? 5.706 2.626 -14.014 1.00 89.94 97 ARG A O 1
ATOM 764 N N . GLU A 1 98 ? 6.699 4.288 -15.149 1.00 93.75 98 GLU A N 1
ATOM 765 C CA . GLU A 1 98 ? 7.200 5.049 -13.998 1.00 93.75 98 GLU A CA 1
ATOM 766 C C . GLU A 1 98 ? 6.187 6.105 -13.515 1.00 93.75 98 GLU A C 1
ATOM 768 O O . GLU A 1 98 ? 6.362 6.733 -12.467 1.00 93.75 98 GLU A O 1
ATOM 773 N N . HIS A 1 99 ? 5.121 6.341 -14.280 1.00 93.69 99 HIS A N 1
ATOM 774 C CA . HIS A 1 99 ? 4.071 7.310 -13.950 1.00 93.69 99 HIS A CA 1
ATOM 775 C C . HIS A 1 99 ? 2.683 6.660 -13.890 1.00 93.69 99 HIS A C 1
ATOM 777 O O . HIS A 1 99 ? 1.671 7.319 -14.117 1.00 93.69 99 HIS A O 1
ATOM 783 N N . PHE A 1 100 ? 2.639 5.370 -13.556 1.00 95.69 100 PHE A N 1
ATOM 784 C CA . PHE A 1 100 ? 1.415 4.599 -13.369 1.00 95.69 100 PHE A CA 1
ATOM 785 C C . PHE A 1 100 ? 1.164 4.362 -11.879 1.00 95.69 100 PHE A C 1
ATOM 787 O O . PHE A 1 100 ? 1.577 3.352 -11.313 1.00 95.69 100 PHE A O 1
ATOM 794 N N . ARG A 1 101 ? 0.529 5.328 -11.216 1.00 96.69 101 ARG A N 1
ATOM 795 C CA . ARG A 1 101 ? 0.436 5.363 -9.752 1.00 96.69 101 ARG A CA 1
ATOM 796 C C . ARG A 1 101 ? -0.796 6.090 -9.241 1.00 96.69 101 ARG A C 1
ATOM 798 O O . ARG A 1 101 ? -1.590 6.616 -10.015 1.00 96.69 101 ARG A O 1
ATOM 805 N N . ASP A 1 102 ? -0.875 6.154 -7.917 1.00 96.44 102 ASP A N 1
ATOM 806 C CA . ASP A 1 102 ? -1.845 6.910 -7.130 1.00 96.44 102 ASP A CA 1
ATOM 807 C C . ASP A 1 102 ? -3.296 6.440 -7.393 1.00 96.44 102 ASP A C 1
ATOM 809 O O . ASP A 1 102 ? -4.166 7.234 -7.762 1.00 96.44 102 ASP A O 1
ATOM 813 N N . PRO A 1 103 ? -3.585 5.130 -7.221 1.00 95.88 103 PRO A N 1
ATOM 814 C CA . PRO A 1 103 ? -4.881 4.554 -7.547 1.00 95.88 103 PRO A CA 1
ATOM 815 C C . PRO A 1 103 ? -5.975 5.164 -6.671 1.00 95.88 103 PRO A C 1
ATOM 817 O O . PRO A 1 103 ? -5.983 5.023 -5.442 1.00 95.88 103 PRO A O 1
ATOM 820 N N . LYS A 1 104 ? -6.942 5.812 -7.323 1.00 92.88 104 LYS A N 1
ATOM 821 C CA . LYS A 1 104 ? -8.103 6.408 -6.668 1.00 92.88 104 LYS A CA 1
ATOM 822 C C . LYS A 1 104 ? -9.320 5.512 -6.838 1.00 92.88 104 LYS A C 1
ATOM 824 O O . LYS A 1 104 ? -9.876 5.403 -7.929 1.00 92.88 104 LYS A O 1
ATOM 829 N N . LYS A 1 105 ? -9.785 4.918 -5.740 1.00 85.31 105 LYS A N 1
ATOM 830 C CA . LYS A 1 105 ? -11.109 4.306 -5.724 1.00 85.31 105 LYS A CA 1
ATOM 831 C C . LYS A 1 105 ? -12.181 5.399 -5.717 1.00 85.31 105 LYS A C 1
ATOM 833 O O . LYS A 1 105 ? -12.173 6.284 -4.861 1.00 85.31 105 LYS A O 1
ATOM 838 N N . LEU A 1 106 ? -13.102 5.301 -6.671 1.00 82.06 106 LEU A N 1
ATOM 839 C CA . LEU A 1 106 ? -14.367 6.027 -6.695 1.00 82.06 106 LEU A CA 1
ATOM 840 C C . LEU A 1 106 ? -15.494 5.023 -6.415 1.00 82.06 106 LEU A C 1
ATOM 842 O O . LEU A 1 106 ? -15.494 3.904 -6.948 1.00 82.06 106 LEU A O 1
ATOM 846 N N . ILE A 1 107 ? -16.402 5.407 -5.521 1.00 78.31 107 ILE A N 1
ATOM 847 C CA . ILE A 1 107 ? -17.671 4.723 -5.277 1.00 78.31 107 ILE A CA 1
ATOM 848 C C . ILE A 1 107 ? -18.732 5.661 -5.834 1.00 78.31 107 ILE A C 1
ATOM 850 O O . ILE A 1 107 ? -18.950 6.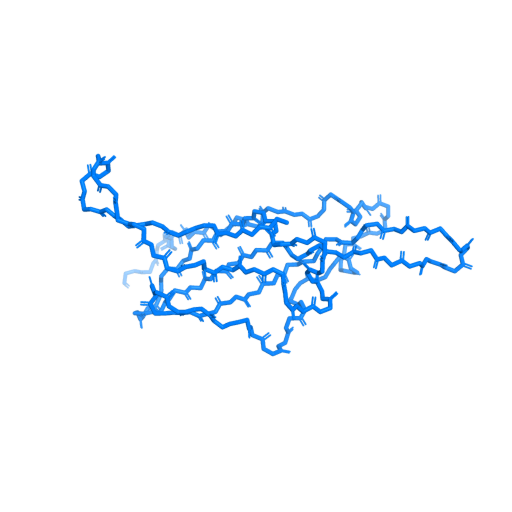739 -5.287 1.00 78.31 107 ILE A O 1
ATOM 854 N N . GLU A 1 108 ? -19.338 5.271 -6.947 1.00 77.12 108 GLU A N 1
ATOM 855 C CA . GLU A 1 108 ? -20.469 5.991 -7.517 1.00 77.12 108 GLU A CA 1
ATOM 856 C C . GLU A 1 108 ? -21.751 5.276 -7.080 1.00 77.12 108 GLU A C 1
ATOM 858 O O . GLU A 1 108 ? -21.825 4.049 -7.206 1.00 77.12 108 GLU A O 1
ATOM 863 N N . PRO A 1 109 ? -22.757 5.994 -6.550 1.00 69.81 109 PRO A N 1
ATOM 864 C CA . PRO A 1 109 ? -24.082 5.422 -6.385 1.00 69.81 109 PRO A CA 1
ATOM 865 C C . PRO A 1 109 ? -24.583 5.005 -7.768 1.00 69.81 109 PRO A C 1
ATOM 867 O O . PRO A 1 109 ? -24.605 5.824 -8.688 1.00 69.81 109 PRO A O 1
ATOM 870 N N . ILE A 1 110 ? -24.994 3.748 -7.927 1.00 69.19 110 ILE A N 1
ATOM 871 C CA . ILE A 1 110 ? -25.741 3.352 -9.120 1.00 69.19 110 ILE A CA 1
ATOM 872 C C . ILE A 1 110 ? -27.090 4.063 -9.015 1.00 69.19 110 ILE A C 1
ATOM 874 O O . ILE A 1 110 ? -27.950 3.671 -8.231 1.00 69.19 110 ILE A O 1
ATOM 878 N N . LEU A 1 111 ? -27.257 5.158 -9.755 1.00 55.47 111 LEU A N 1
ATOM 879 C CA . LEU A 1 111 ? -28.548 5.824 -9.878 1.00 55.47 111 LEU A CA 1
ATOM 880 C C . LEU A 1 111 ? -29.521 4.846 -10.557 1.00 55.47 111 LEU A C 1
ATOM 882 O O . LEU A 1 111 ? -29.359 4.552 -11.740 1.00 55.47 111 LEU A O 1
ATOM 886 N N . GLY A 1 112 ? -30.513 4.346 -9.812 1.00 56.38 112 GLY A N 1
ATOM 887 C CA . GLY A 1 112 ? -31.647 3.589 -10.361 1.00 56.38 112 GLY A CA 1
ATOM 888 C C . GLY A 1 112 ? -31.783 2.118 -9.956 1.00 56.38 112 GLY A C 1
ATOM 889 O O . GLY A 1 112 ? -32.400 1.364 -10.705 1.00 56.38 112 GLY A O 1
ATOM 890 N N . LEU A 1 113 ? -31.228 1.693 -8.818 1.00 51.66 113 LEU A N 1
ATOM 891 C CA . LEU A 1 113 ? -31.606 0.423 -8.187 1.00 51.66 113 LEU A CA 1
ATOM 892 C C . LEU A 1 113 ? -31.934 0.655 -6.707 1.00 51.66 113 LEU A C 1
ATOM 894 O O . LEU A 1 113 ? -31.061 0.575 -5.843 1.00 51.66 113 LEU A O 1
ATOM 898 N N . ASP A 1 114 ? -33.195 1.000 -6.473 1.00 50.72 114 ASP A N 1
ATOM 899 C CA . ASP A 1 114 ? -33.941 0.869 -5.220 1.00 50.72 114 ASP A CA 1
ATOM 900 C C . ASP A 1 114 ? -34.382 -0.589 -4.979 1.00 50.72 114 ASP A C 1
ATOM 902 O O . ASP A 1 114 ? -34.728 -1.290 -5.962 1.00 50.72 114 ASP A O 1
#

Nearest PDB structures (foldseek):
  7vco-assembly1_A  TM=8.596E-01  e=1.550E-06  Frischella perrara
  6nu7-assembly1_A  TM=8.623E-01  e=7.374E-04  Lactobacillus gasseri 224-1
  6q50-assembly1_A  TM=7.336E-01  e=9.286E-01  Leishmania mexicana MHOM/GT/2001/U110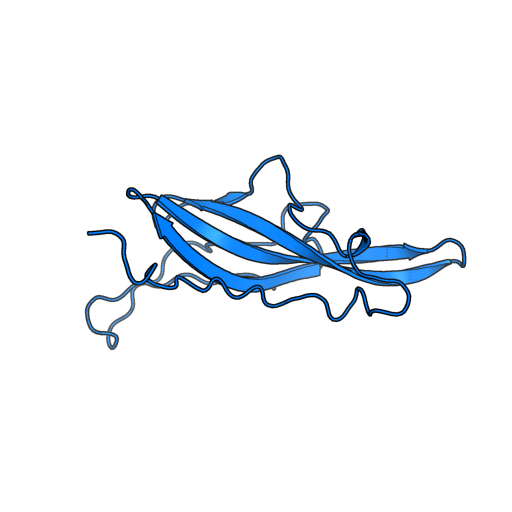3
  3hx8-assembly2_C  TM=5.349E-01  e=3.508E-01  Mesorhizobium loti
  4gn2-assembly1_A  TM=5.450E-01  e=2.206E+00  Pseudomonas aeruginosa

Solvent-accessible surface area (backbone atoms only — not comparable to full-atom values): 6757 Å² total; per-residue (Å²): 81,53,39,79,34,69,50,60,93,76,88,76,64,74,45,85,50,66,70,48,42,64,52,82,45,84,59,14,65,66,10,38,49,56,48,34,75,47,80,57,98,83,30,33,39,39,35,28,14,18,23,24,76,47,70,48,100,84,73,47,79,41,56,41,23,23,35,29,46,27,46,26,72,83,65,61,56,44,69,49,92,68,54,63,73,45,55,50,86,75,52,63,92,92,62,64,35,70,74,41,64,57,50,74,84,80,88,76,82,74,88,87,75,129

Mean predicted aligned error: 4.23 Å

Radius of gyration: 16.48 Å; Cα contacts (8 Å, |Δi|>4): 231; chains: 1; bounding box: 55×30×45 Å

Secondary structure (DSSP, 8-state):
--EEEEE-SSSSS-EEEEEEE---STTSTTEEEEEEEEEETTEEEEEEEEEEEEE-TTS-EEEEEEEEEEEESSS-EEE-TT--SB-GGGSPTT--TTS-----------TT--

Organism: Streptococcus suis (NCBI:txid1307)

InterPro domains:
  IPR013148 Glycosyl hydrolase family 32, N-terminal [PF00251] (1-105)
  IPR023296 Glycosyl hydrolase, five-bladed beta-propeller domain superfamily [G3DSA:2.115.10.20] (1-110)
  IPR023296 Glycosyl hydrolase, five-bladed beta-propeller domain superfamily [SSF75005] (1-105)
  IPR051214 Glycosyl Hydrolase 32 Enzymes [PTHR43101] (1-104)